Protein AF-A0A1H1FJI7-F1 (afdb_monomer)

Sequence (150 aa):
MEALSFVGSALLVLGGILWAAGAIARGSARSSAEHDLTVRLIPVEHETREVVTEQLRRGNNVRAVSRLRRATGVPLTRARALARSMAGGTVPPANHSESWELLRAQRPELVAETERVHEQHGRYAAIRHLRRHLPVGLAAGNQLVRGRHG

Structure (mmCIF, N/CA/C/O backbone):
data_AF-A0A1H1FJI7-F1
#
_entry.id   AF-A0A1H1FJI7-F1
#
loop_
_atom_site.group_PDB
_atom_site.id
_atom_site.type_symbol
_atom_site.label_atom_id
_atom_site.label_alt_id
_atom_site.label_comp_id
_atom_site.label_asym_id
_atom_site.label_entity_id
_atom_site.label_seq_id
_atom_site.pdbx_PDB_ins_code
_atom_site.Cartn_x
_atom_site.Cartn_y
_atom_site.Cartn_z
_atom_site.occupancy
_atom_site.B_iso_or_equiv
_atom_site.auth_seq_id
_atom_site.auth_comp_id
_atom_site.auth_asym_id
_atom_site.auth_atom_id
_atom_site.pdbx_PDB_model_num
ATOM 1 N N . MET A 1 1 ? -50.746 -10.179 -41.134 1.00 47.19 1 MET A N 1
ATOM 2 C CA . MET A 1 1 ? -49.359 -10.657 -40.953 1.00 47.19 1 MET A CA 1
ATOM 3 C C . MET A 1 1 ? -48.533 -9.557 -40.284 1.00 47.19 1 MET A C 1
ATOM 5 O O . MET A 1 1 ? -47.755 -8.936 -40.980 1.00 47.19 1 MET A O 1
ATOM 9 N N . GLU A 1 2 ? -48.695 -9.265 -38.984 1.00 47.53 2 GLU A N 1
ATOM 10 C CA . GLU A 1 2 ? -47.911 -8.172 -38.343 1.00 47.53 2 GLU A CA 1
ATOM 11 C C . GLU A 1 2 ? -47.535 -8.390 -36.860 1.00 47.53 2 GLU A C 1
ATOM 13 O O . GLU A 1 2 ? -46.926 -7.524 -36.246 1.00 47.53 2 GLU A O 1
ATOM 18 N N . ALA A 1 3 ? -47.818 -9.549 -36.252 1.00 46.12 3 ALA A N 1
ATOM 19 C CA . ALA A 1 3 ? -47.605 -9.728 -34.804 1.00 46.12 3 ALA A CA 1
ATOM 20 C C . ALA A 1 3 ? -46.240 -10.333 -34.401 1.00 46.12 3 ALA A C 1
ATOM 22 O O . ALA A 1 3 ? -45.930 -10.404 -33.216 1.00 46.12 3 ALA A O 1
ATOM 23 N N . LEU A 1 4 ? -45.405 -10.771 -35.353 1.00 46.44 4 LEU A N 1
ATOM 24 C CA . LEU A 1 4 ? -44.164 -11.509 -35.050 1.00 46.44 4 LEU A CA 1
ATOM 25 C C . LEU A 1 4 ? -42.892 -10.643 -34.999 1.00 46.44 4 LEU A C 1
ATOM 27 O O . LEU A 1 4 ? -41.854 -11.119 -34.551 1.00 46.44 4 LEU A O 1
ATOM 31 N N . SER A 1 5 ? -42.953 -9.366 -35.393 1.00 50.25 5 SER A N 1
ATOM 32 C CA . SER A 1 5 ? -41.756 -8.510 -35.473 1.00 50.25 5 SER A CA 1
ATOM 33 C C . SER A 1 5 ? -41.359 -7.837 -34.149 1.00 50.25 5 SER A C 1
ATOM 35 O O . SER A 1 5 ? -40.277 -7.259 -34.071 1.00 50.25 5 SER A O 1
ATOM 37 N N . PHE A 1 6 ? -42.200 -7.874 -33.110 1.00 45.50 6 PHE A N 1
ATOM 38 C CA . PHE A 1 6 ? -41.988 -7.051 -31.907 1.00 45.50 6 PHE A CA 1
ATOM 39 C C . PHE A 1 6 ? -41.250 -7.766 -30.762 1.00 45.50 6 PHE A C 1
ATOM 41 O O . PHE A 1 6 ? -40.633 -7.117 -29.919 1.00 45.50 6 PHE A O 1
ATOM 48 N N . VAL A 1 7 ? -41.253 -9.103 -30.740 1.00 48.56 7 VAL A N 1
ATOM 49 C CA . VAL A 1 7 ? -40.649 -9.889 -29.645 1.00 48.56 7 VAL A CA 1
ATOM 50 C C . VAL A 1 7 ? -39.119 -9.979 -29.776 1.00 48.56 7 VAL A C 1
ATOM 52 O O . VAL A 1 7 ? -38.412 -9.986 -28.769 1.00 48.56 7 VAL A O 1
ATOM 55 N N . GLY A 1 8 ? -38.583 -9.958 -31.002 1.00 40.75 8 GLY A N 1
ATOM 56 C CA . GLY A 1 8 ? -37.134 -10.001 -31.247 1.00 40.75 8 GLY A CA 1
ATOM 57 C C . GLY A 1 8 ? -36.386 -8.749 -30.768 1.00 40.75 8 GLY A C 1
ATOM 58 O O . GLY A 1 8 ? -35.275 -8.845 -30.249 1.00 40.75 8 GLY A O 1
ATOM 59 N N . SER A 1 9 ? -37.017 -7.577 -30.864 1.00 44.72 9 SER A N 1
ATOM 60 C CA . SER A 1 9 ? -36.405 -6.292 -30.497 1.00 44.72 9 SER A CA 1
ATOM 61 C C . SER A 1 9 ? -36.285 -6.102 -28.980 1.00 44.72 9 SER A C 1
ATOM 63 O O . SER A 1 9 ? -35.310 -5.522 -28.506 1.00 44.72 9 SER A O 1
ATOM 65 N N . ALA A 1 10 ? -37.229 -6.636 -28.195 1.00 48.31 10 ALA A N 1
ATOM 66 C CA . ALA A 1 10 ? -37.203 -6.532 -26.733 1.00 48.31 10 ALA A CA 1
ATOM 67 C C . ALA A 1 10 ? -36.092 -7.392 -26.093 1.00 48.31 10 ALA A C 1
ATOM 69 O O . ALA A 1 10 ? -35.466 -6.974 -25.117 1.00 48.31 10 ALA A O 1
ATOM 70 N N . LEU A 1 11 ? -35.790 -8.560 -26.672 1.00 46.72 11 LEU A N 1
ATOM 71 C CA . LEU A 1 11 ? -34.716 -9.449 -26.206 1.00 46.72 11 LEU A CA 1
ATOM 72 C C . LEU A 1 11 ? -33.311 -8.888 -26.486 1.00 46.72 11 LEU A C 1
ATOM 74 O O . LEU A 1 11 ? -32.413 -9.054 -25.660 1.00 46.72 11 LEU A O 1
ATOM 78 N N . LEU A 1 12 ? -33.120 -8.163 -27.594 1.00 48.66 12 LEU A N 1
ATOM 79 C CA . LEU A 1 12 ? -31.841 -7.514 -27.915 1.00 48.66 12 LEU A CA 1
ATOM 80 C C . LEU A 1 12 ? -31.523 -6.333 -26.984 1.00 48.66 12 LEU A C 1
ATOM 82 O O . LEU A 1 12 ? -30.372 -6.164 -26.577 1.00 48.66 12 LEU A O 1
ATOM 86 N N . VAL A 1 13 ? -32.531 -5.553 -26.584 1.00 50.44 13 VAL A N 1
ATOM 87 C CA . VAL A 1 13 ? -32.342 -4.437 -25.639 1.00 50.44 13 VAL A CA 1
ATOM 88 C C . VAL A 1 13 ? -32.023 -4.952 -24.230 1.00 50.44 13 VAL A C 1
ATOM 90 O O . VAL A 1 13 ? -31.106 -4.443 -23.585 1.00 50.44 13 VAL A O 1
ATOM 93 N N . LEU A 1 14 ? -32.692 -6.017 -23.770 1.00 47.97 14 LEU A N 1
ATOM 94 C CA . LEU A 1 14 ? -32.384 -6.658 -22.483 1.00 47.97 14 LEU A CA 1
ATOM 95 C C . LEU A 1 14 ? -30.984 -7.296 -22.460 1.00 47.97 14 LEU A C 1
ATOM 97 O O . LEU A 1 14 ? -30.262 -7.132 -21.476 1.00 47.97 14 LEU A O 1
ATOM 101 N N . GLY A 1 15 ? -30.560 -7.950 -23.548 1.00 45.28 15 GLY A N 1
ATOM 102 C CA . GLY A 1 15 ? -29.206 -8.502 -23.678 1.00 45.28 15 GLY A CA 1
ATOM 103 C C . GLY A 1 15 ? -28.107 -7.431 -23.651 1.00 45.28 15 GLY A C 1
ATOM 104 O O . GLY A 1 15 ? -27.086 -7.612 -22.984 1.00 45.28 15 GLY A O 1
ATOM 105 N N . GLY A 1 16 ? -28.333 -6.284 -24.303 1.00 46.03 16 GLY A N 1
ATOM 106 C CA . GLY A 1 16 ? -27.406 -5.146 -24.290 1.00 46.03 16 GLY A CA 1
ATOM 107 C C . GLY A 1 16 ? -27.271 -4.484 -22.914 1.00 46.03 16 GLY A C 1
ATOM 108 O O . GLY A 1 16 ? -26.157 -4.173 -22.484 1.00 46.03 16 GLY A O 1
ATOM 109 N N . ILE A 1 17 ? -28.380 -4.332 -22.180 1.00 51.59 17 ILE A N 1
ATOM 110 C CA . ILE A 1 17 ? -28.380 -3.775 -20.817 1.00 51.59 17 ILE A CA 1
ATOM 111 C C . ILE A 1 17 ? -27.667 -4.723 -19.838 1.00 51.59 17 ILE A C 1
ATOM 113 O O . ILE A 1 17 ? -26.877 -4.265 -19.009 1.00 51.59 17 ILE A O 1
ATOM 117 N N . LEU A 1 18 ? -27.866 -6.042 -19.961 1.00 51.75 18 LEU A N 1
ATOM 118 C CA . LEU A 1 18 ? -27.175 -7.030 -19.123 1.00 51.75 18 LEU A CA 1
ATOM 119 C C . LEU A 1 18 ? -25.660 -7.066 -19.396 1.00 51.75 18 LEU A C 1
ATOM 121 O O . LEU A 1 18 ? -24.859 -7.198 -18.467 1.00 51.75 18 LEU A O 1
ATOM 125 N N . TRP A 1 19 ? -25.248 -6.903 -20.658 1.00 49.38 19 TRP A N 1
ATOM 126 C CA . TRP A 1 19 ? -23.834 -6.851 -21.036 1.00 49.38 19 TRP A CA 1
ATOM 127 C C . TRP A 1 19 ? -23.151 -5.568 -20.538 1.00 49.38 19 TRP A C 1
ATOM 129 O O . TRP A 1 19 ? -22.053 -5.633 -19.979 1.00 49.38 19 TRP A O 1
ATOM 139 N N . ALA A 1 20 ? -23.827 -4.418 -20.638 1.00 51.50 20 ALA A N 1
ATOM 140 C CA . ALA A 1 20 ? -23.342 -3.151 -20.092 1.00 51.50 20 ALA A CA 1
ATOM 141 C C . ALA A 1 20 ? -23.217 -3.194 -18.557 1.00 51.50 20 ALA A C 1
ATOM 143 O O . ALA A 1 20 ? -22.181 -2.806 -18.013 1.00 51.50 20 ALA A O 1
ATOM 144 N N . ALA A 1 21 ? -24.207 -3.752 -17.852 1.00 52.88 21 ALA A N 1
ATOM 145 C CA . ALA A 1 21 ? -24.140 -3.943 -16.402 1.00 52.88 21 ALA A CA 1
ATOM 146 C C . ALA A 1 21 ? -22.988 -4.883 -15.992 1.00 52.88 21 ALA A C 1
ATOM 148 O O . ALA A 1 21 ? -22.241 -4.590 -15.055 1.00 52.88 21 ALA A O 1
ATOM 149 N N . GLY A 1 22 ? -22.776 -5.974 -16.736 1.00 45.41 22 GLY A N 1
ATOM 150 C CA . GLY A 1 22 ? -21.679 -6.916 -16.501 1.00 45.41 22 GLY A CA 1
ATOM 151 C C . GLY A 1 22 ? -20.283 -6.351 -16.796 1.00 45.41 22 GLY A C 1
ATOM 152 O O . GLY A 1 22 ? -19.305 -6.789 -16.183 1.00 45.41 22 GLY A O 1
ATOM 153 N N . ALA A 1 23 ? -20.157 -5.392 -17.717 1.00 54.03 23 ALA A N 1
ATOM 154 C CA . ALA A 1 23 ? -18.904 -4.684 -17.990 1.00 54.03 23 ALA A CA 1
ATOM 155 C C . ALA A 1 23 ? -18.588 -3.647 -16.898 1.00 54.03 23 ALA A C 1
ATOM 157 O O . ALA A 1 23 ? -17.454 -3.578 -16.418 1.00 54.03 23 ALA A O 1
ATOM 158 N N . ILE A 1 24 ? -19.601 -2.905 -16.439 1.00 57.19 24 ILE A N 1
ATOM 159 C CA . ILE A 1 24 ? -19.465 -1.906 -15.369 1.00 57.19 24 ILE A CA 1
ATOM 160 C C . ILE A 1 24 ? -19.101 -2.579 -14.036 1.00 57.19 24 ILE A C 1
ATOM 162 O O . ILE A 1 24 ? -18.153 -2.153 -13.374 1.00 57.19 24 ILE A O 1
ATOM 166 N N . ALA A 1 25 ? -19.769 -3.682 -13.678 1.00 58.06 25 ALA A N 1
ATOM 167 C CA . ALA A 1 25 ? -19.484 -4.431 -12.451 1.00 58.06 25 ALA A CA 1
ATOM 168 C C . ALA A 1 25 ? -18.073 -5.056 -12.437 1.00 58.06 25 ALA A C 1
ATOM 170 O O . ALA A 1 25 ? -17.400 -5.087 -11.403 1.00 58.06 25 ALA A O 1
ATOM 171 N N . ARG A 1 26 ? -17.578 -5.517 -13.597 1.00 58.62 26 ARG A N 1
ATOM 172 C CA . ARG A 1 26 ? -16.194 -6.004 -13.736 1.00 58.62 26 ARG A CA 1
ATOM 173 C C . ARG A 1 26 ? -15.169 -4.882 -13.563 1.00 58.62 26 ARG A C 1
ATOM 175 O O . ARG A 1 26 ? -14.149 -5.091 -12.907 1.00 58.62 26 ARG A O 1
ATOM 182 N N . GLY A 1 27 ? -15.449 -3.692 -14.097 1.00 56.03 27 GLY A N 1
ATOM 183 C CA . GLY A 1 27 ? -14.603 -2.510 -13.915 1.00 56.03 27 GLY A CA 1
ATOM 184 C C . GLY A 1 27 ? -14.497 -2.074 -12.450 1.00 56.03 27 GLY A C 1
ATOM 185 O O . GLY A 1 27 ? -13.394 -1.821 -11.958 1.00 56.03 27 GLY A O 1
ATOM 186 N N . SER A 1 28 ? -15.616 -2.055 -11.718 1.00 62.09 28 SER A N 1
ATOM 187 C CA . SER A 1 28 ? -15.631 -1.665 -10.302 1.00 62.09 28 SER A CA 1
ATOM 188 C C . SER A 1 28 ? -14.918 -2.674 -9.398 1.00 62.09 28 SER A C 1
ATOM 190 O O . SER A 1 28 ? -14.148 -2.275 -8.523 1.00 62.09 28 SER A O 1
ATOM 192 N N . ALA A 1 29 ? -15.112 -3.977 -9.627 1.00 62.03 29 ALA A N 1
ATOM 193 C CA . ALA A 1 29 ? -14.446 -5.025 -8.852 1.00 62.03 29 ALA A CA 1
ATOM 194 C C . ALA A 1 29 ? -12.921 -5.000 -9.048 1.00 62.03 29 ALA A C 1
ATOM 196 O O . ALA A 1 29 ? -12.163 -5.083 -8.079 1.00 62.03 29 ALA A O 1
ATOM 197 N N . ARG A 1 30 ? -12.466 -4.806 -10.294 1.00 64.81 30 ARG A N 1
ATOM 198 C CA . ARG A 1 30 ? -11.040 -4.675 -10.617 1.00 64.81 30 ARG A CA 1
ATOM 199 C C . ARG A 1 30 ? -10.415 -3.457 -9.941 1.00 64.81 30 ARG A C 1
ATOM 201 O O . ARG A 1 30 ? -9.390 -3.597 -9.278 1.00 64.81 30 ARG A O 1
ATOM 208 N N . SER A 1 31 ? -11.069 -2.299 -10.034 1.00 70.88 31 SER A N 1
ATOM 209 C CA . SER A 1 31 ? -10.615 -1.076 -9.365 1.00 70.88 31 SER A CA 1
ATOM 210 C C . SER A 1 31 ? -10.513 -1.261 -7.845 1.00 70.88 31 SER A C 1
ATOM 212 O O . SER A 1 31 ? -9.522 -0.852 -7.241 1.00 70.88 31 SER A O 1
ATOM 214 N N . SER A 1 32 ? -11.474 -1.951 -7.218 1.00 78.62 32 SER A N 1
ATOM 215 C CA . SER A 1 32 ? -11.432 -2.244 -5.778 1.00 78.62 32 SER A CA 1
ATOM 216 C C . SER A 1 32 ? -10.260 -3.155 -5.398 1.00 78.62 32 SER A C 1
ATOM 218 O O . SER A 1 32 ? -9.571 -2.880 -4.417 1.00 78.62 32 SER A O 1
ATOM 220 N N . ALA A 1 33 ? -10.003 -4.215 -6.169 1.00 80.38 33 ALA A N 1
ATOM 221 C CA . ALA A 1 33 ? -8.902 -5.142 -5.902 1.00 80.38 33 ALA A CA 1
ATOM 222 C C . ALA A 1 33 ? -7.523 -4.480 -6.089 1.00 80.38 33 ALA A C 1
ATOM 224 O O . ALA A 1 33 ? -6.599 -4.732 -5.318 1.00 80.38 33 ALA A O 1
ATOM 225 N N . GLU A 1 34 ? -7.379 -3.599 -7.082 1.00 84.12 34 GLU A N 1
ATOM 226 C CA . GLU A 1 34 ? -6.150 -2.825 -7.310 1.00 84.12 34 GLU A CA 1
ATOM 227 C C . GLU A 1 34 ? -5.893 -1.806 -6.186 1.00 84.12 34 GLU A C 1
ATOM 229 O O . GLU A 1 34 ? -4.752 -1.624 -5.743 1.00 84.12 34 GLU A O 1
ATOM 234 N N . HIS A 1 35 ? -6.954 -1.172 -5.678 1.00 85.00 35 HIS A N 1
ATOM 235 C CA . HIS A 1 35 ? -6.869 -0.292 -4.512 1.00 85.00 35 HIS A CA 1
ATOM 236 C C . HIS A 1 35 ? -6.495 -1.056 -3.240 1.00 85.00 35 HIS A C 1
ATOM 238 O O . HIS A 1 35 ? -5.635 -0.587 -2.492 1.00 85.00 35 HIS A O 1
ATOM 244 N N . ASP A 1 36 ? -7.101 -2.221 -3.007 1.00 87.69 36 ASP A N 1
ATOM 245 C CA . ASP A 1 36 ? -6.790 -3.058 -1.847 1.00 87.69 36 ASP A CA 1
ATOM 246 C C . ASP A 1 36 ? -5.335 -3.542 -1.887 1.00 87.69 36 ASP A C 1
ATOM 248 O O . ASP A 1 36 ? -4.597 -3.364 -0.918 1.00 87.69 36 ASP A O 1
ATOM 252 N N . LEU A 1 37 ? -4.868 -4.028 -3.043 1.00 89.44 37 LEU A N 1
ATOM 253 C CA . LEU A 1 37 ? -3.465 -4.397 -3.233 1.00 89.44 37 LEU A CA 1
ATOM 254 C C . LEU A 1 37 ? -2.532 -3.220 -2.920 1.00 89.44 37 LEU A C 1
ATOM 256 O O . LEU A 1 37 ? -1.572 -3.370 -2.174 1.00 89.44 37 LEU A O 1
ATOM 260 N N . THR A 1 38 ? -2.841 -2.023 -3.417 1.00 91.69 38 THR A N 1
ATOM 261 C CA . THR A 1 38 ? -2.018 -0.828 -3.170 1.00 91.69 38 THR A CA 1
ATOM 262 C C . THR A 1 38 ? -1.917 -0.475 -1.687 1.00 91.69 38 THR A C 1
ATOM 264 O O . THR A 1 38 ? -0.878 0.009 -1.240 1.00 91.69 38 THR A O 1
ATOM 267 N N . VAL A 1 39 ? -2.980 -0.708 -0.915 1.00 93.62 39 VAL A N 1
ATOM 268 C CA . VAL A 1 39 ? -2.968 -0.522 0.541 1.00 93.62 39 VAL A CA 1
ATOM 269 C C . VAL A 1 39 ? -2.091 -1.576 1.215 1.00 93.62 39 VAL A C 1
ATOM 271 O O . VAL A 1 39 ? -1.293 -1.223 2.080 1.00 93.62 39 VAL A O 1
ATOM 274 N N . ARG A 1 40 ? -2.185 -2.842 0.793 1.00 93.50 40 ARG A N 1
ATOM 275 C CA . ARG A 1 40 ? -1.377 -3.947 1.340 1.00 93.50 40 ARG A CA 1
ATOM 276 C C . ARG A 1 40 ? 0.116 -3.810 1.049 1.00 93.50 40 ARG A C 1
ATOM 278 O O . ARG A 1 40 ? 0.922 -4.335 1.801 1.00 93.50 40 ARG A O 1
ATOM 285 N N . LEU A 1 41 ? 0.486 -3.089 -0.008 1.00 95.31 41 LEU A N 1
ATOM 286 C CA . LEU A 1 41 ? 1.883 -2.819 -0.360 1.00 95.31 41 LEU A CA 1
ATOM 287 C C . LEU A 1 41 ? 2.536 -1.722 0.494 1.00 95.31 41 LEU A C 1
ATOM 289 O O . LEU A 1 41 ? 3.738 -1.503 0.354 1.00 95.31 41 LEU A O 1
ATOM 293 N N . ILE A 1 42 ? 1.782 -1.005 1.338 1.00 95.69 42 ILE A N 1
ATOM 294 C CA . ILE A 1 42 ? 2.340 0.043 2.203 1.00 95.69 42 ILE A CA 1
ATOM 295 C C . ILE A 1 42 ? 3.197 -0.624 3.286 1.00 95.69 42 ILE A C 1
ATOM 297 O O . ILE A 1 42 ? 2.643 -1.355 4.110 1.00 95.69 42 ILE A O 1
ATOM 301 N N . PRO A 1 43 ? 4.514 -0.359 3.329 1.00 96.19 43 PRO A N 1
ATOM 302 C CA . PRO A 1 43 ? 5.352 -0.932 4.361 1.00 96.19 43 PRO A CA 1
ATOM 303 C C . PRO A 1 43 ? 5.081 -0.281 5.717 1.00 96.19 43 PRO A C 1
ATOM 305 O O . PRO A 1 43 ? 4.855 0.929 5.815 1.00 96.19 43 PRO A O 1
ATOM 308 N N . VAL A 1 44 ? 5.118 -1.097 6.765 1.00 96.81 44 VAL A N 1
ATOM 309 C CA . VAL A 1 44 ? 4.976 -0.688 8.160 1.00 96.81 44 VAL A CA 1
ATOM 310 C C . VAL A 1 44 ? 6.026 -1.423 8.981 1.00 96.81 44 VAL A C 1
ATOM 312 O O . VAL A 1 44 ? 6.020 -2.650 9.057 1.00 96.81 44 VAL A O 1
ATOM 315 N N . GLU A 1 45 ? 6.900 -0.668 9.641 1.00 95.00 45 GLU A N 1
ATOM 316 C CA . GLU A 1 45 ? 7.934 -1.224 10.514 1.00 95.00 45 GLU A CA 1
ATOM 317 C C . GLU A 1 45 ? 7.347 -2.134 11.599 1.00 95.00 45 GLU A C 1
ATOM 319 O O . GLU A 1 45 ? 6.229 -1.923 12.078 1.00 95.00 45 GLU A O 1
ATOM 324 N N . HIS A 1 46 ? 8.115 -3.146 12.008 1.00 93.56 46 HIS A N 1
ATOM 325 C CA . HIS A 1 46 ? 7.666 -4.181 12.941 1.00 93.56 46 HIS A CA 1
ATOM 326 C C . HIS A 1 46 ? 7.108 -3.617 14.255 1.00 93.56 46 HIS A C 1
ATOM 328 O O . HIS A 1 46 ? 5.959 -3.901 14.584 1.00 93.56 46 HIS A O 1
ATOM 334 N N . GLU A 1 47 ? 7.840 -2.721 14.918 1.00 95.00 47 GLU A N 1
ATOM 335 C CA . GLU A 1 47 ? 7.387 -2.076 16.160 1.00 95.00 47 GLU A CA 1
ATOM 336 C C . GLU A 1 47 ? 6.049 -1.333 15.965 1.00 95.00 47 GLU A C 1
ATOM 338 O O . GLU A 1 47 ? 5.133 -1.403 16.787 1.00 95.00 47 GLU A O 1
ATOM 343 N N . THR A 1 48 ? 5.878 -0.655 14.824 1.00 96.69 48 THR A N 1
ATOM 344 C CA . THR A 1 48 ? 4.615 0.025 14.512 1.00 96.69 48 THR A CA 1
ATOM 345 C C . THR A 1 48 ? 3.480 -0.974 14.280 1.00 96.69 48 THR A C 1
ATOM 347 O O . THR A 1 48 ? 2.357 -0.707 14.715 1.00 96.69 48 THR A O 1
ATOM 350 N N . ARG A 1 49 ? 3.746 -2.120 13.636 1.00 96.38 49 ARG A N 1
ATOM 351 C CA . ARG A 1 49 ? 2.744 -3.178 13.418 1.00 96.38 49 ARG A CA 1
ATOM 352 C C . ARG A 1 49 ? 2.219 -3.723 14.740 1.00 96.38 49 ARG A C 1
ATOM 354 O O . ARG A 1 49 ? 1.001 -3.827 14.887 1.00 96.38 49 ARG A O 1
ATOM 361 N N . GLU A 1 50 ? 3.097 -4.004 15.696 1.00 96.56 50 GLU A N 1
ATOM 362 C CA . GLU A 1 50 ? 2.717 -4.520 17.017 1.00 96.56 50 GLU A CA 1
ATOM 363 C C . GLU A 1 50 ? 1.839 -3.521 17.774 1.00 96.56 50 GLU A C 1
ATOM 365 O O . GLU A 1 50 ? 0.725 -3.847 18.191 1.00 96.56 50 GLU A O 1
ATOM 370 N N . VAL A 1 51 ? 2.286 -2.263 17.862 1.00 97.44 51 VAL A N 1
ATOM 371 C CA . VAL A 1 51 ? 1.543 -1.197 18.551 1.00 97.44 51 VAL A CA 1
ATOM 372 C C . VAL A 1 51 ? 0.171 -0.972 17.917 1.00 97.44 51 VAL A C 1
ATOM 374 O O . VAL A 1 51 ? -0.825 -0.812 18.626 1.00 97.44 51 VAL A O 1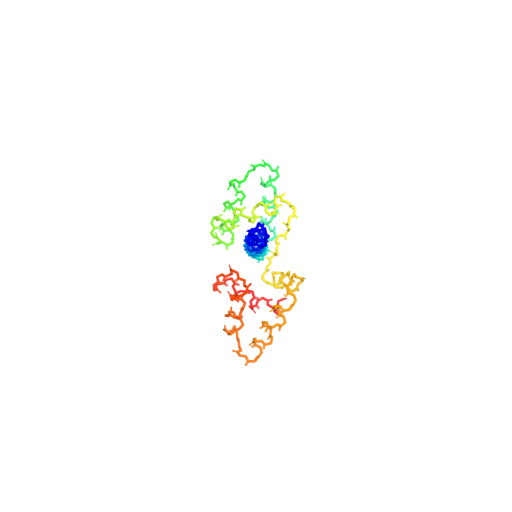
ATOM 377 N N . VAL A 1 52 ? 0.094 -0.944 16.585 1.00 97.62 52 VAL A N 1
ATOM 378 C CA . VAL A 1 52 ? -1.172 -0.753 15.865 1.00 97.62 52 VAL A CA 1
ATOM 379 C C . VAL A 1 52 ? -2.096 -1.951 16.062 1.00 97.62 52 VAL A C 1
ATOM 381 O O . VAL A 1 52 ? -3.276 -1.750 16.338 1.00 97.62 52 VAL A O 1
ATOM 384 N N . THR A 1 53 ? -1.574 -3.174 15.979 1.00 97.12 53 THR A N 1
ATOM 385 C CA . THR A 1 53 ? -2.347 -4.405 16.207 1.00 97.12 53 THR A CA 1
ATOM 386 C C . THR A 1 53 ? -2.960 -4.412 17.601 1.00 97.12 53 THR A C 1
ATOM 388 O O . THR A 1 53 ? -4.164 -4.620 17.751 1.00 97.12 53 THR A O 1
ATOM 391 N N . GLU A 1 54 ? -2.173 -4.075 18.621 1.00 97.50 54 GLU A N 1
ATOM 392 C CA . GLU A 1 54 ? -2.665 -4.002 19.995 1.00 97.50 54 GLU A CA 1
ATOM 393 C C . GLU A 1 54 ? -3.707 -2.887 20.181 1.00 97.50 54 GLU A C 1
ATOM 395 O O . GLU A 1 54 ? -4.710 -3.062 20.877 1.00 97.50 54 GLU A O 1
ATOM 400 N N . GLN A 1 55 ? -3.528 -1.736 19.526 1.00 97.75 55 GLN A N 1
ATOM 401 C CA . GLN A 1 55 ? -4.526 -0.664 19.546 1.00 97.75 55 GLN A CA 1
ATOM 402 C C . GLN A 1 55 ? -5.844 -1.091 18.896 1.00 97.75 55 GLN A C 1
ATOM 404 O O . GLN A 1 55 ? -6.904 -0.792 19.448 1.00 97.75 55 GLN A O 1
ATOM 409 N N . LEU A 1 56 ? -5.791 -1.797 17.764 1.00 97.50 56 LEU A N 1
ATOM 410 C CA . LEU A 1 56 ? -6.974 -2.327 17.086 1.00 97.50 56 LEU A CA 1
ATOM 411 C C . LEU A 1 56 ? -7.690 -3.365 17.956 1.00 97.50 56 LEU A C 1
ATOM 413 O O . LEU A 1 56 ? -8.905 -3.272 18.122 1.00 97.50 56 LEU A O 1
ATOM 417 N N . ARG A 1 57 ? -6.944 -4.268 18.606 1.00 96.56 57 ARG A N 1
ATOM 418 C CA . ARG A 1 57 ? -7.493 -5.263 19.543 1.00 96.56 57 ARG A CA 1
ATOM 419 C C . ARG A 1 57 ? -8.251 -4.621 20.707 1.00 96.56 57 ARG A C 1
ATOM 421 O O . ARG A 1 57 ? -9.285 -5.127 21.127 1.00 96.56 57 ARG A O 1
ATOM 428 N N . ARG A 1 58 ? -7.768 -3.479 21.206 1.00 97.38 58 ARG A N 1
ATOM 429 C CA . ARG A 1 58 ? -8.417 -2.694 22.274 1.00 97.38 58 ARG A CA 1
ATOM 430 C C . ARG A 1 58 ? -9.551 -1.779 21.782 1.00 97.38 58 ARG A C 1
ATOM 432 O O . ARG A 1 58 ? -10.044 -0.971 22.561 1.00 97.38 58 ARG A O 1
ATOM 439 N N . GLY A 1 59 ? -9.916 -1.817 20.498 1.00 97.50 59 GLY A N 1
ATOM 440 C CA . GLY A 1 59 ? -10.930 -0.929 19.912 1.00 97.50 59 GLY A CA 1
ATOM 441 C C . GLY A 1 59 ? -10.476 0.527 19.709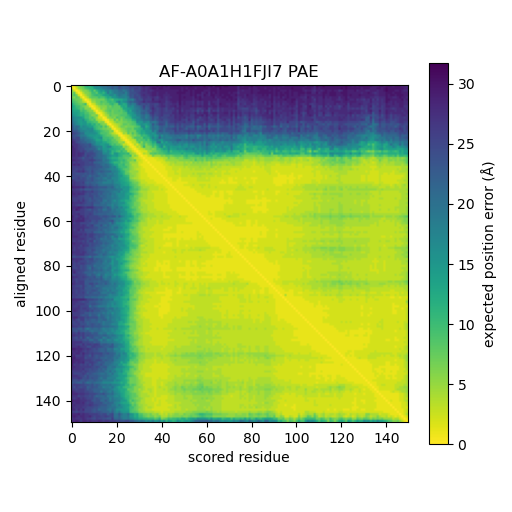 1.00 97.50 59 GLY A C 1
ATOM 442 O O . GLY A 1 59 ? -11.274 1.387 19.333 1.00 97.50 59 GLY A O 1
ATOM 443 N N . ASN A 1 60 ? -9.188 0.831 19.893 1.00 97.81 60 ASN A N 1
ATOM 444 C CA . ASN A 1 60 ? -8.618 2.180 19.794 1.00 97.81 60 ASN A CA 1
ATOM 445 C C . ASN A 1 60 ? -8.330 2.601 18.337 1.00 97.81 60 ASN A C 1
ATOM 447 O O . ASN A 1 60 ? -7.230 3.050 18.002 1.00 97.81 60 ASN A O 1
ATOM 451 N N . ASN A 1 61 ? -9.335 2.502 17.465 1.00 97.19 61 ASN A N 1
ATOM 452 C CA . ASN A 1 61 ? -9.211 2.698 16.014 1.00 97.19 61 ASN A CA 1
ATOM 453 C C . ASN A 1 61 ? -8.614 4.059 15.613 1.00 97.19 61 ASN A C 1
ATOM 455 O O . ASN A 1 61 ? -7.790 4.146 14.702 1.00 97.19 61 ASN A O 1
ATOM 459 N N . VAL A 1 62 ? -8.992 5.138 16.306 1.00 97.94 62 VAL A N 1
ATOM 460 C CA . VAL A 1 62 ? -8.489 6.493 16.012 1.00 97.94 62 VAL A CA 1
ATOM 461 C C . VAL A 1 62 ? -6.982 6.592 16.271 1.00 97.94 62 VAL A C 1
ATOM 463 O O . VAL A 1 62 ? -6.256 7.186 15.469 1.00 97.94 62 VAL A O 1
ATOM 466 N N . ARG A 1 63 ? -6.496 5.980 17.361 1.00 97.88 63 ARG A N 1
ATOM 467 C CA . ARG A 1 63 ? -5.064 5.955 17.695 1.00 97.88 63 ARG A CA 1
ATOM 468 C C . ARG A 1 63 ? -4.284 5.109 16.689 1.00 97.88 63 ARG A C 1
ATOM 470 O O . ARG A 1 63 ? -3.273 5.596 16.188 1.00 97.88 63 ARG A O 1
ATOM 477 N N . ALA A 1 64 ? -4.816 3.944 16.313 1.00 97.94 64 ALA A 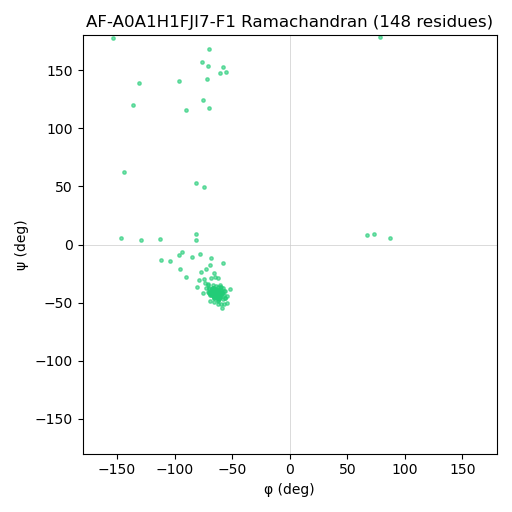N 1
ATOM 478 C CA . ALA A 1 64 ? -4.224 3.060 15.308 1.00 97.94 64 ALA A CA 1
ATOM 479 C C . ALA A 1 64 ? -4.030 3.776 13.962 1.00 97.94 64 ALA A C 1
ATOM 481 O O . ALA A 1 64 ? -2.922 3.840 13.429 1.00 97.94 64 ALA A O 1
ATOM 482 N N . VAL A 1 65 ? -5.087 4.415 13.450 1.00 98.19 65 VAL A N 1
ATOM 483 C CA . VAL A 1 65 ? -5.032 5.174 12.190 1.00 98.19 65 VAL A CA 1
ATOM 484 C C . VAL A 1 65 ? -4.065 6.357 12.286 1.00 98.19 65 VAL A C 1
ATOM 486 O O . VAL A 1 65 ? -3.306 6.609 11.351 1.00 98.19 65 VAL A O 1
ATOM 489 N N . SER A 1 66 ? -4.067 7.088 13.406 1.00 98.06 66 SER A N 1
ATOM 490 C CA . SER A 1 66 ? -3.145 8.209 13.629 1.00 98.06 66 SER A CA 1
ATOM 491 C C . SER A 1 66 ? -1.683 7.752 13.627 1.00 98.06 66 SER A C 1
ATOM 493 O O . SER A 1 66 ? -0.846 8.382 12.977 1.00 98.06 66 SER A O 1
ATOM 495 N N . ARG A 1 67 ? -1.378 6.627 14.289 1.00 97.75 67 ARG A N 1
ATOM 496 C CA . ARG A 1 67 ? -0.035 6.032 14.330 1.00 97.75 67 ARG A CA 1
ATOM 497 C C . ARG A 1 67 ? 0.423 5.610 12.935 1.00 97.75 67 ARG A C 1
ATOM 499 O O . ARG A 1 67 ? 1.496 6.036 12.517 1.00 97.75 67 ARG A O 1
ATOM 506 N N . LEU A 1 68 ? -0.414 4.886 12.187 1.00 97.56 68 LEU A N 1
ATOM 507 C CA . LEU A 1 68 ? -0.119 4.498 10.802 1.00 97.56 68 LEU A CA 1
ATOM 508 C C . LEU A 1 68 ? 0.159 5.711 9.913 1.00 97.56 68 LEU A C 1
ATOM 510 O O . LEU A 1 68 ? 1.117 5.703 9.143 1.00 97.56 68 LEU A O 1
ATOM 514 N N . ARG A 1 69 ? -0.642 6.776 10.035 1.00 97.00 69 ARG A N 1
ATOM 515 C CA . ARG A 1 69 ? -0.468 7.99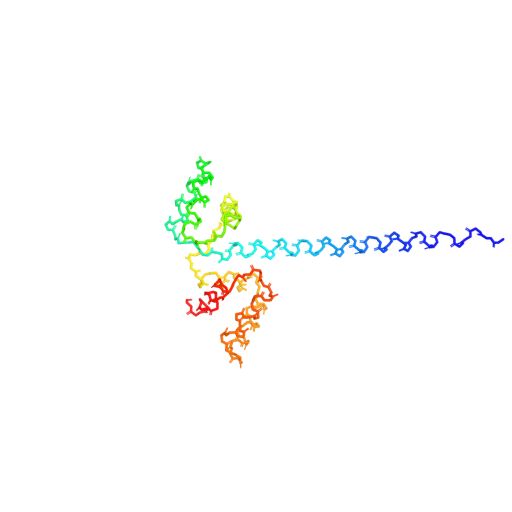1 9.228 1.00 97.00 69 ARG A CA 1
ATOM 516 C C . ARG A 1 69 ? 0.876 8.667 9.485 1.00 97.00 69 ARG A C 1
ATOM 518 O O . ARG A 1 69 ? 1.515 9.113 8.5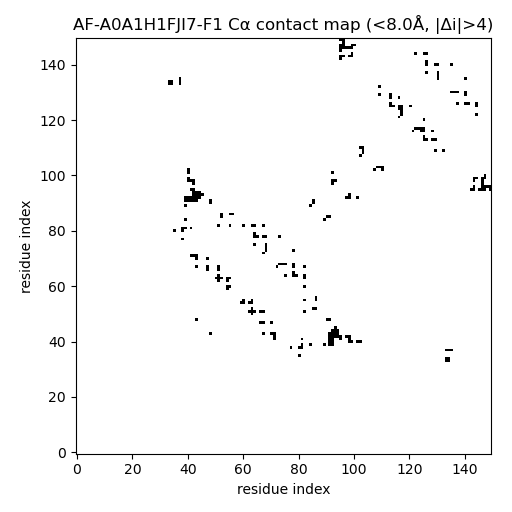40 1.00 97.00 69 ARG A O 1
ATOM 525 N N . ARG A 1 70 ? 1.298 8.740 10.751 1.00 96.44 70 ARG A N 1
ATOM 526 C CA . ARG A 1 70 ? 2.592 9.328 11.132 1.00 96.44 70 ARG A CA 1
ATOM 527 C C . ARG A 1 70 ? 3.764 8.466 10.675 1.00 96.44 70 ARG A C 1
ATOM 529 O O . ARG A 1 70 ? 4.722 9.016 10.157 1.00 96.44 70 ARG A O 1
ATOM 536 N N . ALA A 1 71 ? 3.665 7.148 10.840 1.00 95.44 71 ALA A N 1
ATOM 537 C CA . ALA A 1 71 ? 4.744 6.225 10.497 1.00 95.44 71 ALA A CA 1
ATOM 538 C C . ALA A 1 71 ? 4.968 6.106 8.981 1.00 95.44 71 ALA A C 1
ATOM 540 O O . ALA A 1 71 ? 6.099 6.029 8.525 1.00 95.44 71 ALA A O 1
ATOM 541 N N . THR A 1 72 ? 3.892 6.109 8.191 1.00 93.31 72 THR A N 1
ATOM 542 C CA . THR A 1 72 ? 3.969 5.826 6.744 1.00 93.31 72 THR A CA 1
ATOM 543 C C . THR A 1 72 ? 3.854 7.071 5.862 1.00 93.31 72 THR A C 1
ATOM 545 O O . THR A 1 72 ? 4.102 7.004 4.660 1.00 93.31 72 THR A O 1
ATOM 548 N N . GLY A 1 73 ? 3.415 8.205 6.420 1.00 92.75 73 GLY A N 1
ATOM 549 C CA . GLY A 1 73 ? 3.178 9.447 5.676 1.00 92.75 73 GLY A CA 1
ATOM 550 C C . GLY A 1 73 ? 2.017 9.387 4.672 1.00 92.75 73 GLY A C 1
ATOM 551 O O . GLY A 1 73 ? 1.830 10.319 3.890 1.00 92.75 73 GLY A O 1
ATOM 552 N N . VAL A 1 74 ? 1.225 8.308 4.657 1.00 92.12 74 VAL A N 1
ATOM 553 C CA . VAL A 1 74 ? 0.140 8.140 3.678 1.00 92.12 74 VAL A CA 1
ATOM 554 C C . VAL A 1 74 ? -1.083 9.008 4.011 1.00 92.12 74 VAL A C 1
ATOM 556 O O . VAL A 1 74 ? -1.311 9.355 5.171 1.00 92.12 74 VAL A O 1
ATOM 559 N N . PRO 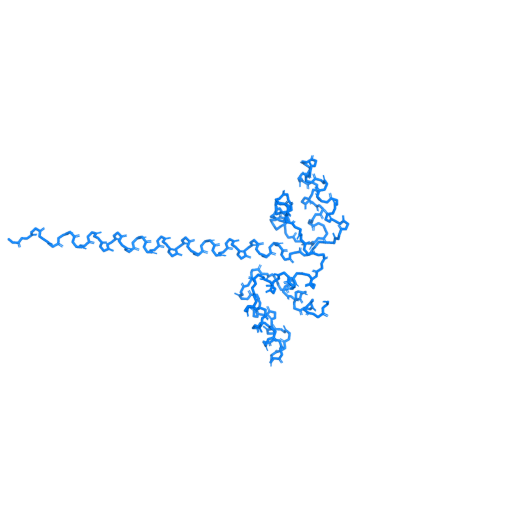A 1 75 ? -1.941 9.331 3.025 1.00 93.19 75 PRO A N 1
ATOM 560 C CA . PRO A 1 75 ? -3.198 10.031 3.278 1.00 93.19 75 PRO A CA 1
ATOM 561 C C . PRO A 1 75 ? -4.117 9.281 4.253 1.00 93.19 75 PRO A C 1
ATOM 563 O O . PRO A 1 75 ? -4.122 8.049 4.310 1.00 93.19 75 PRO A O 1
ATOM 566 N N . LEU A 1 76 ? -4.971 10.023 4.969 1.00 95.19 76 LEU A N 1
ATOM 567 C CA . LEU A 1 76 ? -5.904 9.474 5.966 1.00 95.19 76 LEU A CA 1
ATOM 568 C C . LEU A 1 76 ? -6.769 8.326 5.421 1.00 95.19 76 LEU A C 1
ATOM 570 O O . LEU A 1 76 ? -7.021 7.353 6.128 1.00 95.19 76 LEU A O 1
ATOM 574 N N . THR A 1 77 ? -7.217 8.425 4.170 1.00 93.62 77 THR A N 1
ATOM 575 C CA . THR A 1 77 ? -8.027 7.392 3.509 1.00 93.62 77 THR A CA 1
ATOM 576 C C . THR A 1 77 ? -7.279 6.063 3.389 1.00 93.62 77 THR A C 1
ATOM 578 O O . THR A 1 77 ? -7.844 5.021 3.719 1.00 93.62 77 THR A O 1
ATOM 581 N N . ARG A 1 78 ? -5.993 6.092 3.013 1.00 93.38 78 ARG A N 1
ATOM 582 C CA . ARG A 1 78 ? -5.133 4.900 2.942 1.00 93.38 78 ARG A CA 1
ATOM 583 C C . ARG A 1 78 ? -4.788 4.361 4.323 1.00 93.38 78 ARG A C 1
ATOM 585 O O . ARG A 1 78 ? -4.863 3.157 4.520 1.00 93.38 78 ARG A O 1
ATOM 592 N N . ALA A 1 79 ? -4.508 5.233 5.293 1.00 96.56 79 ALA A N 1
ATOM 593 C CA . ALA A 1 79 ? -4.253 4.812 6.673 1.00 96.56 79 ALA A CA 1
ATOM 594 C C . ALA A 1 79 ? -5.469 4.093 7.291 1.00 96.56 79 ALA A C 1
ATOM 596 O O . ALA A 1 79 ? -5.312 3.088 7.977 1.00 96.56 79 ALA A O 1
ATOM 597 N N . ARG A 1 80 ? -6.694 4.563 7.008 1.00 97.25 80 ARG A N 1
ATOM 598 C CA . ARG A 1 80 ? -7.937 3.880 7.414 1.00 97.25 80 ARG A CA 1
ATOM 599 C C . ARG A 1 80 ? -8.100 2.524 6.737 1.00 97.25 80 ARG A C 1
ATOM 601 O O . ARG A 1 80 ? -8.482 1.566 7.399 1.00 97.25 80 ARG A O 1
ATOM 608 N N . ALA A 1 81 ? -7.835 2.442 5.434 1.00 95.62 81 ALA A N 1
ATOM 609 C CA . ALA A 1 81 ? -7.907 1.178 4.709 1.00 95.62 81 ALA A CA 1
ATOM 610 C C . ALA A 1 81 ? -6.885 0.163 5.246 1.00 95.62 81 ALA A C 1
ATOM 612 O O . ALA A 1 81 ? -7.248 -0.980 5.501 1.00 95.62 81 ALA A O 1
ATOM 613 N N . LEU A 1 82 ? -5.657 0.611 5.513 1.00 96.62 82 LEU A N 1
ATOM 614 C CA . LEU A 1 82 ? -4.597 -0.208 6.093 1.00 96.62 82 LEU A CA 1
ATOM 615 C C . LEU A 1 82 ? -4.969 -0.706 7.493 1.00 96.62 82 LEU A C 1
ATOM 617 O O . LEU A 1 82 ? -4.873 -1.897 7.758 1.00 96.62 82 LEU A O 1
ATOM 621 N N . ALA A 1 83 ? -5.493 0.170 8.358 1.00 97.50 83 ALA A N 1
ATOM 622 C CA . ALA A 1 83 ? -5.977 -0.222 9.682 1.00 97.50 83 ALA A CA 1
ATOM 623 C C . ALA A 1 83 ? -7.085 -1.287 9.613 1.00 97.50 83 ALA A C 1
ATOM 625 O O . ALA A 1 83 ? -7.068 -2.235 10.390 1.00 97.50 83 ALA A O 1
ATOM 626 N N . ARG A 1 84 ? -8.033 -1.161 8.671 1.00 96.56 84 ARG A N 1
ATOM 627 C CA . ARG A 1 84 ? -9.080 -2.177 8.457 1.00 96.56 84 ARG A CA 1
ATOM 628 C C . ARG A 1 84 ? -8.505 -3.503 7.966 1.00 96.56 84 ARG A C 1
ATOM 630 O O . ARG A 1 84 ? -8.926 -4.548 8.443 1.00 96.56 84 ARG A O 1
ATOM 637 N N . SER A 1 85 ? -7.541 -3.454 7.048 1.00 94.94 85 SER A N 1
ATOM 638 C CA . SER A 1 85 ? -6.837 -4.640 6.549 1.00 94.94 85 SER A CA 1
ATOM 639 C C . SER A 1 85 ? -6.109 -5.372 7.687 1.00 94.94 85 SER A C 1
ATOM 641 O O . SER A 1 85 ? -6.270 -6.581 7.845 1.00 94.94 85 SER A O 1
ATOM 643 N N . MET A 1 86 ? -5.412 -4.625 8.552 1.00 96.62 86 MET A N 1
ATOM 644 C CA . MET A 1 86 ? -4.751 -5.156 9.751 1.00 96.62 86 MET A CA 1
ATOM 645 C C . MET A 1 86 ? -5.738 -5.721 10.776 1.00 96.62 86 MET A C 1
ATOM 647 O O . MET A 1 86 ? -5.497 -6.790 11.325 1.00 96.62 86 MET A O 1
ATOM 651 N N . ALA A 1 87 ? -6.874 -5.056 11.004 1.00 96.00 87 ALA A N 1
ATOM 652 C CA . ALA A 1 87 ? -7.930 -5.580 11.872 1.00 96.00 87 ALA A CA 1
ATOM 653 C C . ALA A 1 87 ? -8.522 -6.900 11.340 1.00 96.00 87 ALA A C 1
ATOM 655 O O . ALA A 1 87 ? -8.955 -7.736 12.125 1.00 96.00 87 ALA A O 1
ATOM 656 N N . GLY A 1 88 ? -8.499 -7.103 10.018 1.00 93.75 88 GLY A N 1
ATOM 657 C CA . GLY A 1 88 ? -8.848 -8.361 9.355 1.00 93.75 88 GLY A CA 1
ATOM 658 C C . GLY A 1 88 ? -7.728 -9.410 9.331 1.00 93.75 88 GLY A C 1
ATOM 659 O O . GLY A 1 88 ? -7.860 -10.400 8.619 1.00 93.75 88 GLY A O 1
ATOM 660 N N . GLY A 1 89 ? -6.620 -9.197 10.051 1.00 93.19 89 GLY A N 1
ATOM 661 C CA . GLY A 1 89 ? -5.505 -10.146 10.156 1.00 93.19 89 GLY A CA 1
ATOM 662 C C . GLY A 1 89 ? -4.445 -10.031 9.057 1.00 93.19 89 GLY A C 1
ATOM 663 O O . GLY A 1 89 ? -3.524 -10.842 9.011 1.00 93.19 89 GLY A O 1
ATOM 664 N N . THR A 1 90 ? -4.533 -9.032 8.173 1.00 93.56 90 THR A N 1
ATOM 665 C CA . THR A 1 90 ? -3.494 -8.825 7.155 1.00 93.56 90 THR A CA 1
ATOM 666 C C . THR A 1 90 ? -2.251 -8.210 7.788 1.00 93.56 90 THR A C 1
ATOM 668 O O . THR A 1 90 ? -2.313 -7.132 8.380 1.00 93.56 90 THR A O 1
ATOM 671 N N . VAL A 1 91 ? -1.104 -8.863 7.613 1.00 93.75 91 VAL A N 1
ATOM 672 C CA . VAL A 1 91 ? 0.191 -8.339 8.051 1.00 93.75 91 VAL A CA 1
ATOM 673 C C . VAL A 1 91 ? 0.805 -7.523 6.909 1.00 93.75 91 VAL A C 1
ATOM 675 O O . VAL A 1 91 ? 1.088 -8.093 5.855 1.00 93.75 91 VAL A O 1
ATOM 678 N N . PRO A 1 92 ? 1.006 -6.202 7.071 1.00 95.50 92 PRO A N 1
ATOM 679 C CA . PRO A 1 92 ? 1.679 -5.411 6.053 1.00 95.50 92 PRO A CA 1
ATOM 680 C C . PRO A 1 92 ? 3.180 -5.744 6.004 1.00 95.50 92 PRO A C 1
ATOM 682 O O . PRO A 1 92 ? 3.750 -6.156 7.026 1.00 95.50 92 PRO A O 1
ATOM 685 N N . PRO A 1 93 ? 3.823 -5.541 4.841 1.00 96.56 93 PRO A N 1
ATOM 686 C CA . PRO A 1 93 ? 5.257 -5.749 4.672 1.00 96.56 93 PRO A CA 1
ATOM 687 C C . PRO A 1 93 ? 6.052 -4.837 5.611 1.00 96.56 93 PRO A C 1
ATOM 689 O O . PRO A 1 93 ? 5.631 -3.720 5.909 1.00 96.56 93 PRO A O 1
ATOM 692 N N . ALA A 1 94 ? 7.206 -5.291 6.088 1.00 94.81 94 ALA A N 1
ATOM 693 C CA . ALA A 1 94 ? 8.061 -4.511 6.980 1.00 94.81 94 ALA A CA 1
ATOM 694 C C . ALA A 1 94 ? 8.803 -3.385 6.246 1.00 94.81 94 ALA A C 1
ATOM 696 O O . ALA A 1 94 ? 9.118 -2.351 6.832 1.00 94.81 94 ALA A O 1
ATOM 697 N N . ASN A 1 95 ? 9.101 -3.594 4.963 1.00 94.81 95 ASN A N 1
ATOM 698 C CA . ASN A 1 95 ? 9.914 -2.710 4.137 1.00 94.81 95 ASN A CA 1
ATOM 699 C C . ASN A 1 95 ? 9.531 -2.845 2.649 1.00 94.81 95 ASN A C 1
ATOM 701 O O . ASN A 1 95 ? 8.674 -3.642 2.277 1.00 94.81 95 ASN A O 1
ATOM 705 N N . HIS A 1 96 ? 10.164 -2.047 1.787 1.00 94.50 96 HIS A N 1
ATOM 706 C CA . HIS A 1 96 ? 9.834 -2.015 0.360 1.00 94.50 96 HIS A CA 1
ATOM 707 C C . HIS A 1 96 ? 10.297 -3.250 -0.428 1.00 94.50 96 HIS A C 1
ATOM 709 O O . HIS A 1 96 ? 9.734 -3.485 -1.495 1.00 94.50 96 HIS A O 1
ATOM 715 N N . SER A 1 97 ? 11.280 -4.017 0.065 1.00 95.31 97 SER A N 1
ATOM 716 C CA . SER A 1 97 ? 11.640 -5.309 -0.541 1.00 95.31 97 SER A CA 1
ATOM 717 C C . SER A 1 97 ? 10.517 -6.317 -0.304 1.00 95.31 97 SER A C 1
ATOM 719 O O . SER A 1 97 ? 9.960 -6.846 -1.259 1.00 95.31 97 SER A O 1
ATOM 721 N N . GLU A 1 98 ? 10.030 -6.443 0.935 1.00 96.25 98 GLU A N 1
ATOM 722 C CA . GLU A 1 98 ? 8.857 -7.279 1.228 1.00 96.25 98 GLU A CA 1
ATOM 723 C C . GLU A 1 98 ? 7.604 -6.823 0.461 1.00 96.25 98 GLU A C 1
ATOM 725 O O . GLU A 1 98 ? 6.821 -7.653 0.000 1.00 96.25 98 GLU A O 1
ATOM 730 N N . SER A 1 99 ? 7.410 -5.512 0.265 1.00 96.31 99 SER A N 1
ATOM 731 C CA . SER A 1 99 ? 6.348 -5.014 -0.619 1.00 96.31 99 SER A CA 1
ATOM 732 C C . SER A 1 99 ? 6.543 -5.476 -2.069 1.00 96.31 99 SER A C 1
ATOM 734 O O . SER A 1 99 ? 5.562 -5.786 -2.743 1.00 96.31 99 SER A O 1
ATOM 736 N N . TRP A 1 100 ? 7.780 -5.513 -2.572 1.00 96.38 100 TRP A N 1
ATOM 737 C CA . TRP A 1 100 ? 8.081 -6.005 -3.918 1.00 96.38 100 TRP A CA 1
ATOM 738 C C . TRP A 1 100 ? 7.827 -7.509 -4.040 1.00 96.38 100 TRP A C 1
ATOM 740 O O . TRP A 1 100 ? 7.179 -7.931 -4.995 1.00 96.38 100 TRP A O 1
ATOM 750 N N . GLU A 1 101 ? 8.231 -8.302 -3.045 1.00 96.25 101 GLU A N 1
ATOM 751 C CA . GLU A 1 101 ? 7.935 -9.739 -2.988 1.00 96.25 101 GLU A CA 1
ATOM 752 C C . GLU A 1 101 ? 6.432 -10.012 -2.935 1.00 96.25 101 GLU A C 1
ATOM 754 O O . GLU A 1 101 ? 5.914 -10.848 -3.679 1.00 96.25 101 GLU A O 1
ATOM 759 N N . LEU A 1 102 ? 5.693 -9.253 -2.120 1.00 95.50 102 LEU A N 1
ATOM 760 C CA . LEU A 1 102 ? 4.237 -9.341 -2.076 1.00 95.50 102 LEU A CA 1
ATOM 761 C C . LEU A 1 102 ? 3.624 -9.011 -3.443 1.00 95.50 102 LEU A C 1
ATOM 763 O O . LEU A 1 102 ? 2.702 -9.694 -3.891 1.00 95.50 102 LEU A O 1
ATOM 767 N N . LEU A 1 103 ? 4.137 -7.985 -4.128 1.00 95.75 103 LEU A N 1
ATOM 768 C CA . LEU A 1 103 ? 3.691 -7.656 -5.476 1.00 95.75 103 LEU A CA 1
ATOM 769 C C . LEU A 1 103 ? 4.023 -8.778 -6.469 1.00 95.75 103 LEU A C 1
ATOM 771 O O . LEU A 1 103 ? 3.169 -9.109 -7.288 1.00 95.75 103 LEU A O 1
ATOM 775 N N . ARG A 1 104 ? 5.206 -9.393 -6.378 1.00 96.25 104 ARG A N 1
ATOM 776 C CA . ARG A 1 104 ? 5.617 -10.521 -7.226 1.00 96.25 104 ARG A CA 1
ATOM 777 C C . ARG A 1 104 ? 4.713 -11.731 -7.023 1.00 96.25 104 ARG A C 1
ATOM 779 O O . ARG A 1 104 ? 4.277 -12.322 -8.005 1.00 96.25 104 ARG A O 1
ATOM 786 N N . ALA A 1 105 ? 4.358 -12.042 -5.779 1.00 95.62 105 ALA A N 1
ATOM 787 C CA . ALA A 1 105 ? 3.442 -13.132 -5.457 1.00 95.62 105 ALA A CA 1
ATOM 788 C C . ALA A 1 105 ? 2.018 -12.889 -5.993 1.00 95.62 105 ALA A C 1
ATOM 790 O O . ALA A 1 105 ? 1.358 -13.816 -6.452 1.00 95.62 105 ALA A O 1
ATOM 791 N N . GLN A 1 106 ? 1.532 -11.644 -5.949 1.00 94.44 106 GLN A N 1
ATOM 792 C CA . GLN A 1 106 ? 0.152 -11.302 -6.328 1.00 94.44 106 GLN A CA 1
ATOM 793 C C . GLN A 1 106 ? -0.012 -10.946 -7.816 1.00 94.44 106 GLN A C 1
ATOM 795 O O . GLN A 1 106 ? -1.104 -11.073 -8.376 1.00 94.44 106 GLN A O 1
ATOM 800 N N . ARG A 1 107 ? 1.043 -10.432 -8.458 1.00 94.81 107 ARG A N 1
ATOM 801 C CA . ARG A 1 107 ? 1.058 -9.913 -9.837 1.00 94.81 107 ARG A CA 1
ATOM 802 C C . ARG A 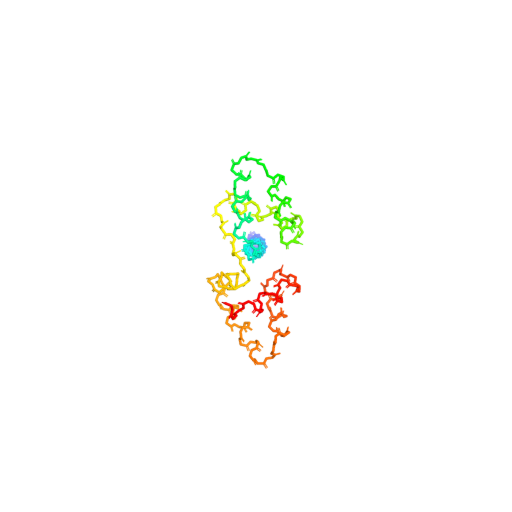1 107 ? 2.395 -10.245 -10.532 1.00 94.81 107 ARG A C 1
ATOM 804 O O . ARG A 1 107 ? 3.111 -9.321 -10.929 1.00 94.81 107 ARG A O 1
ATOM 811 N N . PRO A 1 108 ? 2.730 -11.533 -10.722 1.00 96.06 108 PRO A N 1
ATOM 812 C CA . PRO A 1 108 ? 4.035 -11.941 -11.248 1.00 96.06 108 PRO A CA 1
ATOM 813 C C . PRO A 1 108 ? 4.323 -11.368 -12.643 1.00 96.06 108 PRO A C 1
ATOM 815 O O . PRO A 1 108 ? 5.429 -10.903 -12.898 1.00 96.06 108 PRO A O 1
ATOM 818 N N . GLU A 1 109 ? 3.314 -11.308 -13.519 1.00 96.25 109 GLU A N 1
ATOM 819 C CA . GLU A 1 109 ? 3.451 -10.757 -14.876 1.00 96.25 109 GLU A CA 1
ATOM 820 C C . GLU A 1 109 ? 3.825 -9.269 -14.876 1.00 96.25 109 GLU A C 1
ATOM 822 O O . GLU A 1 109 ? 4.705 -8.847 -15.624 1.00 96.25 109 GLU A O 1
ATOM 827 N N . LEU A 1 110 ? 3.199 -8.470 -14.000 1.00 95.69 110 LEU A N 1
ATOM 828 C CA . LEU A 1 110 ? 3.501 -7.042 -13.877 1.00 95.69 110 LEU A CA 1
ATOM 829 C C . LEU A 1 110 ? 4.928 -6.826 -13.370 1.00 95.69 110 LEU A C 1
ATOM 831 O O . LEU A 1 110 ? 5.608 -5.913 -13.835 1.00 95.69 110 LEU A O 1
ATOM 835 N N . VAL A 1 111 ? 5.380 -7.644 -12.419 1.00 96.81 111 VAL A N 1
ATOM 836 C CA . VAL A 1 111 ? 6.747 -7.563 -11.893 1.00 96.81 111 VAL A CA 1
ATOM 837 C C . VAL A 1 111 ? 7.759 -7.927 -12.971 1.00 96.81 111 VAL A C 1
ATOM 839 O O . VAL A 1 111 ? 8.652 -7.123 -13.224 1.00 96.81 111 VAL A O 1
ATOM 842 N N . ALA A 1 112 ? 7.570 -9.050 -13.668 1.00 97.44 112 ALA A N 1
ATOM 843 C CA . ALA A 1 112 ? 8.459 -9.479 -14.746 1.00 97.44 112 ALA A CA 1
ATOM 844 C C . ALA A 1 112 ? 8.547 -8.440 -15.880 1.00 97.44 112 ALA A C 1
ATOM 846 O O . ALA A 1 112 ? 9.633 -8.130 -16.367 1.00 97.44 112 ALA A O 1
ATOM 847 N N . GLU A 1 113 ? 7.415 -7.850 -16.279 1.00 97.81 113 GLU A N 1
ATOM 848 C CA . GLU A 1 113 ? 7.394 -6.758 -17.258 1.00 97.81 113 GLU A CA 1
ATOM 849 C C . GLU A 1 113 ? 8.114 -5.510 -16.736 1.00 97.81 113 GLU A C 1
ATOM 851 O O . GLU A 1 113 ? 8.925 -4.912 -17.440 1.00 97.81 113 GLU A O 1
ATOM 856 N N . THR A 1 114 ? 7.864 -5.126 -15.482 1.00 97.50 114 THR A N 1
ATOM 857 C CA . THR A 1 114 ? 8.508 -3.956 -14.874 1.00 97.50 114 THR A CA 1
ATOM 858 C C . THR A 1 114 ? 10.024 -4.137 -14.772 1.00 97.50 114 THR A C 1
ATOM 860 O O . THR A 1 114 ? 10.761 -3.176 -15.001 1.00 97.50 114 THR A O 1
ATOM 863 N N . GLU A 1 115 ? 10.495 -5.343 -14.448 1.00 97.12 115 GLU A N 1
ATOM 864 C CA . GLU A 1 115 ? 11.917 -5.705 -14.405 1.00 97.12 115 GLU A CA 1
ATOM 865 C C . GLU A 1 115 ? 12.540 -5.642 -15.805 1.00 97.12 115 GLU A C 1
ATOM 867 O O . GLU A 1 115 ? 13.543 -4.953 -15.989 1.00 97.12 115 GLU A O 1
ATOM 872 N N . ARG A 1 116 ? 11.885 -6.202 -16.828 1.00 97.81 116 ARG A N 1
ATOM 873 C CA . ARG A 1 116 ? 12.356 -6.093 -18.219 1.00 97.81 116 ARG A CA 1
ATOM 874 C C . ARG A 1 116 ? 12.431 -4.644 -18.702 1.00 97.81 116 ARG A C 1
ATOM 876 O O . ARG A 1 116 ? 13.428 -4.228 -19.288 1.00 97.81 116 ARG A O 1
ATOM 883 N N . VAL A 1 117 ? 11.401 -3.840 -18.422 1.00 97.88 117 VAL A N 1
ATOM 884 C CA . VAL A 1 117 ? 11.390 -2.402 -18.743 1.00 97.88 117 VAL A CA 1
ATOM 885 C C . VAL A 1 117 ? 12.505 -1.672 -17.993 1.00 97.88 117 VAL A C 1
ATOM 887 O O . VAL A 1 117 ? 13.107 -0.744 -18.535 1.00 97.88 117 VAL A O 1
ATOM 890 N N . HIS A 1 118 ? 12.796 -2.071 -16.753 1.00 97.06 118 HIS A N 1
ATOM 891 C CA . HIS A 1 118 ? 13.904 -1.515 -15.987 1.00 97.06 118 HIS A CA 1
ATOM 892 C C . HIS A 1 118 ? 15.252 -1.797 -16.653 1.00 97.06 118 HIS A C 1
ATOM 894 O O . HIS A 1 118 ? 16.074 -0.889 -16.744 1.00 97.06 118 HIS A O 1
ATOM 900 N N . GLU A 1 119 ? 15.475 -3.025 -17.114 1.00 96.50 119 GLU A N 1
ATOM 901 C CA . GLU A 1 119 ? 16.712 -3.437 -17.783 1.00 96.50 119 GLU A CA 1
ATOM 902 C C . GLU A 1 119 ? 16.896 -2.733 -19.133 1.00 96.50 119 GLU A C 1
ATOM 904 O O . GLU A 1 119 ? 17.977 -2.230 -19.425 1.00 96.50 119 GLU A O 1
ATOM 909 N N . GLN A 1 120 ? 15.831 -2.635 -19.934 1.00 97.56 120 GLN A N 1
ATOM 910 C CA . GLN A 1 120 ? 15.889 -2.077 -21.291 1.00 97.56 120 GLN A CA 1
ATOM 911 C C . GLN A 1 120 ? 15.882 -0.544 -21.330 1.00 97.56 120 GLN A C 1
ATOM 913 O O . GLN A 1 120 ? 16.507 0.070 -22.195 1.00 97.56 120 GLN A O 1
ATOM 918 N N . HIS A 1 121 ? 15.133 0.092 -20.428 1.00 97.50 121 HIS A N 1
ATOM 919 C CA . HIS A 1 121 ? 14.813 1.524 -20.507 1.00 97.50 121 HIS A CA 1
ATOM 920 C C . HIS A 1 121 ? 15.112 2.284 -19.211 1.00 97.50 121 HIS A C 1
ATOM 922 O O . HIS A 1 121 ? 14.832 3.482 -19.092 1.00 97.50 121 HIS A O 1
ATOM 928 N N . GLY A 1 122 ? 15.683 1.600 -18.224 1.00 95.75 122 GLY A N 1
ATOM 929 C CA . GLY A 1 122 ? 16.083 2.181 -16.961 1.00 95.75 122 GLY A CA 1
ATOM 930 C C . GLY A 1 122 ? 14.934 2.410 -15.980 1.00 95.75 122 GLY A C 1
ATOM 931 O O . GLY A 1 122 ? 13.741 2.190 -16.211 1.00 95.75 122 GLY A O 1
ATOM 932 N N . ARG A 1 123 ? 15.322 2.921 -14.814 1.00 96.25 123 ARG A N 1
ATOM 933 C CA . ARG A 1 123 ? 14.459 3.038 -13.636 1.00 96.25 123 ARG A CA 1
ATOM 934 C C . ARG A 1 123 ? 13.221 3.913 -13.828 1.00 96.25 123 ARG A C 1
ATOM 936 O O . ARG A 1 123 ? 12.156 3.570 -13.321 1.00 96.25 123 ARG A O 1
ATOM 943 N N . TYR A 1 124 ? 13.332 5.040 -14.529 1.00 96.25 124 TYR A N 1
ATOM 944 C CA . TYR A 1 124 ? 12.187 5.935 -14.729 1.00 96.25 124 TYR A CA 1
ATOM 945 C C . TYR A 1 124 ? 11.096 5.296 -15.592 1.00 96.25 124 TYR A C 1
ATOM 947 O O . TYR A 1 124 ? 9.911 5.485 -15.307 1.00 96.25 124 TYR A O 1
ATOM 955 N N . ALA A 1 125 ? 11.482 4.517 -16.607 1.00 97.25 125 ALA A N 1
ATOM 956 C CA . ALA A 1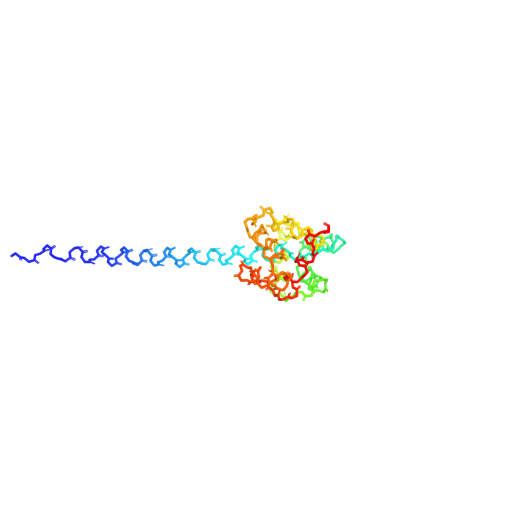 125 ? 10.546 3.772 -17.437 1.00 97.25 125 ALA A CA 1
ATOM 957 C C . ALA A 1 125 ? 9.816 2.704 -16.616 1.00 97.25 125 ALA A C 1
ATOM 959 O O . ALA A 1 125 ? 8.592 2.627 -16.686 1.00 97.25 125 ALA A O 1
ATOM 960 N N . ALA A 1 126 ? 10.534 1.981 -15.751 1.00 97.19 126 ALA A N 1
ATOM 961 C CA . ALA A 1 126 ? 9.944 0.999 -14.843 1.00 97.19 126 ALA A CA 1
ATOM 962 C C . ALA A 1 126 ? 8.941 1.630 -13.861 1.00 97.19 126 ALA A C 1
ATOM 964 O O . ALA A 1 126 ? 7.818 1.154 -13.723 1.00 97.19 126 ALA A O 1
ATOM 965 N N . ILE A 1 127 ? 9.289 2.763 -13.235 1.00 96.75 127 ILE A N 1
ATOM 966 C CA . ILE A 1 127 ? 8.369 3.491 -12.339 1.00 96.75 127 ILE A CA 1
ATOM 967 C C . ILE A 1 127 ? 7.123 3.956 -13.102 1.00 96.75 127 ILE A C 1
ATOM 969 O O . ILE A 1 127 ? 6.005 3.870 -12.590 1.00 96.75 127 ILE A O 1
ATOM 973 N N . ARG A 1 128 ? 7.298 4.469 -14.326 1.00 97.00 128 ARG A N 1
ATOM 974 C CA . ARG A 1 128 ? 6.184 4.892 -15.182 1.00 97.00 128 ARG A CA 1
ATOM 975 C C . ARG A 1 128 ? 5.299 3.707 -15.563 1.00 97.00 128 ARG A C 1
ATOM 977 O O . ARG A 1 128 ? 4.083 3.853 -15.510 1.00 97.00 128 ARG A O 1
ATOM 984 N N . HIS A 1 129 ? 5.895 2.575 -15.928 1.00 96.94 129 HIS A N 1
ATOM 985 C CA . HIS A 1 129 ? 5.188 1.341 -16.249 1.00 96.94 129 HIS A CA 1
ATOM 986 C C . HIS A 1 129 ? 4.348 0.883 -15.050 1.00 96.94 129 HIS A C 1
ATOM 988 O O . HIS A 1 129 ? 3.126 0.817 -15.154 1.00 96.94 129 HIS A O 1
ATOM 994 N N . LEU A 1 130 ? 4.964 0.730 -13.876 1.00 95.19 130 LEU A N 1
ATOM 995 C CA . LEU A 1 130 ? 4.285 0.312 -12.649 1.00 95.19 130 LEU A CA 1
ATOM 996 C C . LEU A 1 130 ? 3.074 1.199 -12.310 1.00 95.19 130 LEU A C 1
ATOM 998 O O . LEU A 1 130 ? 1.995 0.705 -11.996 1.00 95.19 130 LEU A O 1
ATOM 1002 N N . ARG A 1 131 ? 3.222 2.522 -12.432 1.00 95.06 131 ARG A N 1
ATOM 1003 C CA . ARG A 1 131 ? 2.155 3.500 -12.146 1.00 95.06 131 ARG A CA 1
ATOM 1004 C C . ARG A 1 131 ? 0.994 3.497 -13.141 1.00 95.06 131 ARG A C 1
ATOM 1006 O O . ARG A 1 131 ? -0.049 4.058 -12.827 1.00 95.06 131 ARG A O 1
ATOM 1013 N N . ARG A 1 132 ? 1.162 2.923 -14.336 1.00 94.50 132 ARG A N 1
ATOM 1014 C CA . ARG A 1 132 ? 0.051 2.729 -15.286 1.00 94.50 132 ARG A CA 1
ATOM 1015 C C . ARG A 1 132 ? -0.838 1.553 -14.890 1.00 94.50 132 ARG A C 1
ATOM 1017 O O . ARG A 1 132 ? -1.997 1.528 -15.285 1.00 94.50 132 ARG A O 1
ATOM 1024 N N . HIS A 1 133 ? -0.298 0.610 -14.120 1.00 93.25 133 HIS A N 1
ATOM 1025 C CA . HIS A 1 133 ? -0.971 -0.636 -13.751 1.00 93.25 133 HIS A CA 1
ATOM 1026 C C . HIS A 1 133 ? -1.336 -0.721 -12.264 1.00 93.25 133 HIS A C 1
ATOM 1028 O O . HIS A 1 133 ? -2.128 -1.576 -11.880 1.00 93.25 133 HIS A O 1
ATOM 1034 N N . LEU A 1 134 ? -0.788 0.161 -11.424 1.00 90.50 134 LEU A N 1
ATOM 1035 C CA . LEU A 1 134 ? -1.131 0.281 -10.010 1.00 90.50 134 LEU A CA 1
ATOM 1036 C C . LEU A 1 134 ? -1.417 1.744 -9.650 1.00 90.50 134 LEU A C 1
ATOM 1038 O O . LEU A 1 134 ? -0.642 2.621 -10.045 1.00 90.50 134 LEU A O 1
ATOM 1042 N N . PRO A 1 135 ? -2.444 2.029 -8.824 1.00 89.00 135 PRO A N 1
ATOM 1043 C CA . PRO A 1 135 ? -2.768 3.379 -8.354 1.00 89.00 135 PRO A CA 1
ATOM 1044 C C . PRO A 1 135 ? -1.786 3.884 -7.270 1.00 89.00 135 PRO A C 1
ATOM 1046 O O . PRO A 1 135 ? -2.162 4.402 -6.210 1.00 89.00 135 PRO A O 1
ATOM 1049 N N . VAL A 1 136 ? -0.484 3.759 -7.531 1.00 88.62 136 VAL A N 1
ATOM 1050 C CA . VAL A 1 136 ? 0.606 4.234 -6.676 1.00 88.62 136 VAL A CA 1
ATOM 1051 C C . VAL A 1 136 ? 1.098 5.611 -7.125 1.00 88.62 136 VAL A C 1
ATOM 1053 O O . VAL A 1 136 ? 1.213 5.932 -8.310 1.00 88.62 136 VAL A O 1
ATOM 1056 N N . GLY A 1 137 ? 1.407 6.460 -6.145 1.00 89.06 137 GLY A N 1
ATOM 1057 C CA . GLY A 1 137 ? 2.041 7.751 -6.401 1.00 89.06 137 GLY A CA 1
ATOM 1058 C C . GLY A 1 137 ? 3.491 7.584 -6.861 1.00 89.06 137 GLY A C 1
ATOM 1059 O O . GLY A 1 137 ? 4.080 6.512 -6.720 1.00 89.06 137 GLY A O 1
ATOM 1060 N N . LEU A 1 138 ? 4.091 8.668 -7.362 1.00 91.62 138 LEU A N 1
ATOM 1061 C CA . LEU A 1 138 ? 5.485 8.665 -7.816 1.00 91.62 138 LEU A CA 1
ATOM 1062 C C . LEU A 1 138 ? 6.453 8.202 -6.719 1.00 91.62 138 LEU A C 1
ATOM 1064 O O . LEU A 1 138 ? 7.288 7.345 -6.981 1.00 91.62 138 LEU A O 1
ATOM 1068 N N . ALA A 1 139 ? 6.308 8.720 -5.497 1.00 90.19 139 ALA A N 1
ATOM 1069 C CA . ALA A 1 139 ? 7.167 8.357 -4.372 1.00 90.19 139 ALA A CA 1
ATOM 1070 C C . ALA A 1 139 ? 7.081 6.859 -4.027 1.00 90.19 139 ALA A C 1
ATOM 1072 O O . ALA A 1 139 ? 8.110 6.203 -3.909 1.00 90.19 139 ALA A O 1
ATOM 1073 N N . ALA A 1 140 ? 5.869 6.301 -3.943 1.00 89.69 140 ALA A N 1
ATOM 1074 C CA . ALA A 1 140 ? 5.666 4.881 -3.650 1.00 89.69 140 ALA A CA 1
ATOM 1075 C C . ALA A 1 140 ? 6.204 3.981 -4.773 1.00 89.69 140 ALA A C 1
ATOM 1077 O O . ALA A 1 140 ? 6.956 3.050 -4.504 1.00 89.69 140 ALA A O 1
ATOM 1078 N N . GLY A 1 141 ? 5.900 4.298 -6.039 1.00 92.88 141 GLY A N 1
ATOM 1079 C CA . GLY A 1 141 ? 6.441 3.550 -7.179 1.00 92.88 141 GLY A CA 1
ATOM 1080 C C . GLY A 1 141 ? 7.970 3.603 -7.236 1.00 92.88 141 GLY A C 1
ATOM 1081 O O . GLY A 1 141 ? 8.623 2.611 -7.541 1.00 92.88 141 GLY A O 1
ATOM 1082 N N . ASN A 1 142 ? 8.553 4.744 -6.870 1.00 94.69 142 ASN A N 1
ATOM 1083 C CA . ASN A 1 142 ? 9.994 4.913 -6.786 1.00 94.69 142 ASN A CA 1
ATOM 1084 C C . ASN A 1 142 ? 10.648 4.021 -5.721 1.00 94.69 142 ASN A C 1
ATOM 1086 O O . ASN A 1 142 ? 11.705 3.447 -5.978 1.00 94.69 142 ASN A O 1
ATOM 1090 N N . GLN A 1 143 ? 10.038 3.922 -4.539 1.00 93.62 143 GLN A N 1
ATOM 1091 C CA . GLN A 1 143 ? 10.558 3.086 -3.459 1.00 93.62 143 GLN A CA 1
ATOM 1092 C C . GLN A 1 143 ? 10.370 1.591 -3.741 1.00 93.62 143 GLN A C 1
ATOM 1094 O O . GLN A 1 143 ? 11.285 0.821 -3.481 1.00 93.62 143 GLN A O 1
ATOM 1099 N N . LEU A 1 144 ? 9.252 1.189 -4.356 1.00 93.62 144 LEU A N 1
ATOM 1100 C CA . LEU A 1 144 ? 9.029 -0.195 -4.796 1.00 93.62 144 LEU A CA 1
ATOM 1101 C C . LEU A 1 144 ? 10.095 -0.650 -5.800 1.00 93.62 144 LEU A C 1
ATOM 1103 O O . LEU A 1 144 ? 10.769 -1.647 -5.575 1.00 93.62 144 LEU A O 1
ATOM 1107 N N . VAL A 1 145 ? 10.328 0.129 -6.863 1.00 94.56 145 VAL A N 1
ATOM 1108 C CA . VAL A 1 145 ? 11.349 -0.210 -7.872 1.00 94.56 145 VAL A CA 1
ATOM 1109 C C . VAL A 1 145 ? 12.767 -0.183 -7.285 1.00 94.56 145 VAL A C 1
ATOM 1111 O O . VAL A 1 145 ? 13.637 -0.902 -7.765 1.00 94.56 145 VAL A O 1
ATOM 1114 N N . ARG A 1 146 ? 13.032 0.628 -6.250 1.00 93.56 146 ARG A N 1
ATOM 1115 C CA . ARG A 1 146 ? 14.305 0.572 -5.507 1.00 93.56 146 ARG A CA 1
ATOM 1116 C C . ARG A 1 146 ? 14.431 -0.702 -4.670 1.00 93.56 146 ARG A C 1
ATOM 1118 O O . ARG A 1 146 ? 15.511 -1.277 -4.641 1.00 93.56 146 ARG A O 1
ATOM 1125 N N . GLY A 1 147 ? 13.350 -1.114 -4.010 1.00 87.19 147 GLY A N 1
ATOM 1126 C CA . GLY A 1 147 ? 13.300 -2.266 -3.109 1.00 87.19 147 GLY A CA 1
ATOM 1127 C C . GLY A 1 147 ? 13.459 -3.625 -3.790 1.00 87.19 147 GLY A C 1
ATOM 1128 O O . GLY A 1 147 ? 13.720 -4.594 -3.098 1.00 87.19 147 GLY A O 1
ATOM 1129 N N . ARG A 1 148 ? 13.385 -3.700 -5.126 1.00 89.25 148 ARG A N 1
ATOM 1130 C CA . ARG A 1 148 ? 13.468 -4.959 -5.898 1.00 89.25 148 ARG A CA 1
ATOM 1131 C C . ARG A 1 148 ? 14.752 -5.793 -5.706 1.00 89.25 148 ARG A C 1
ATOM 1133 O O . ARG A 1 148 ? 14.778 -6.930 -6.149 1.00 89.25 148 ARG A O 1
ATOM 1140 N N . HIS A 1 149 ? 15.811 -5.205 -5.135 1.00 82.44 149 HIS A N 1
ATOM 1141 C CA . HIS A 1 149 ? 17.124 -5.843 -4.900 1.00 82.44 149 HIS A CA 1
ATOM 1142 C C . HIS A 1 149 ? 17.444 -6.041 -3.410 1.00 82.44 149 HIS A C 1
ATOM 1144 O O . HIS A 1 149 ? 18.587 -6.354 -3.082 1.00 82.44 149 HIS A O 1
ATOM 1150 N N . GLY A 1 150 ? 16.500 -5.720 -2.522 1.00 61.78 150 GLY A N 1
ATOM 1151 C CA . GLY A 1 150 ? 16.710 -5.758 -1.073 1.00 61.78 150 GLY A CA 1
ATOM 1152 C C . GLY A 1 150 ? 16.447 -7.119 -0.466 1.00 61.78 150 GLY A C 1
ATOM 1153 O O . GLY A 1 150 ? 15.634 -7.865 -1.050 1.00 61.78 150 GLY A O 1
#

Nearest PDB structures (foldseek):
  3rmq-assembly1_A  TM=3.869E-01  e=2.562E+00  Saccharomonospora viridis DSM 43017

Organism: NCBI:txid995062

Radius of gyration: 21.67 Å; Cα contacts (8 Å, |Δi|>4): 146; chains: 1; bounding box: 66×23×63 Å

Secondary structure (DSSP, 8-state):
--SSSSHHHHHHHHHHHHHHHHHHHHHHHHHHHHHHHHHHTS---HHHHHHHHHHHHTT-HHHHHHHHHHHH---HHHHHHHHHHHHTT----SSHHHHHHHHHHH-HHHHHHHHHHHHHHHHHHHHHHHHHHS---HHHHHHHHHHTT-

pLDDT: mean 85.5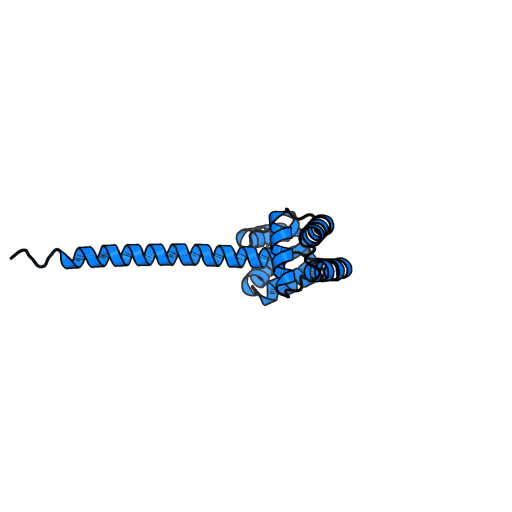4, std 18.12, range [40.75, 98.19]

Foldseek 3Di:
DPDPPPPVVVVVVVVVVVVVVVVVVVVVVLVVVLLLLQLLLQADAPVLLVVLLVCVVVVVLVVSLVSQCVRRVDDSVSSSSNSVCVNVVRDHHNFLLSSLVSCCVVPVPLSVVLVVLCVPPNDVSSLVSNVVNHVDDSVSSSRNSVSPVD

Mean predicted aligned error: 9.27 Å

Solvent-accessible surface area (backbone atoms only — not comparable to full-atom values): 8061 Å² total; per-residue (Å²): 143,80,84,78,74,63,64,65,58,57,55,54,54,53,51,52,52,53,50,51,51,55,50,53,54,52,52,51,54,50,54,52,51,47,52,50,49,56,41,53,45,47,42,40,47,65,71,58,48,54,56,32,51,54,27,44,76,70,66,37,52,70,59,26,29,52,50,46,24,68,76,58,69,47,57,70,71,52,21,47,53,37,48,52,43,41,71,71,69,48,79,52,24,56,36,41,26,49,22,33,52,54,43,35,75,77,38,46,68,60,45,56,50,31,51,50,36,26,74,78,62,32,64,69,47,16,32,53,52,48,45,75,78,35,94,52,54,72,71,56,32,49,44,34,69,62,17,70,81,100